Protein AF-A0A9P5Q6V9-F1 (afdb_monomer_lite)

pLDDT: mean 72.34, std 12.86, range [39.91, 92.19]

Organism: NCBI:txid206335

Sequence (128 aa):
MSLYDLALVHREAVENLRNISFVQNYEKWVAAPLNGGGLNVMTPAPLKKNDGWMFLNQVVAGIEQFNLGEELLGFWEYLLPVYPDHTFALNKLRGGYVLDGFSGIRPTRMASIEKALKGIREGQPLVL

Secondary structure (DSSP, 8-state):
--HHHHHHHHHHHHHHHSSHHHHHHHHHHHTS--SS-TTGGGS----TT----EEEE-GGGTGGG-B-SS-B-----------TTTEEEEEEETTEEEEE-TTS--HHHHHHHHHHHHHHHTT-----

Structure (mmCIF, N/CA/C/O backbone):
data_AF-A0A9P5Q6V9-F1
#
_entry.id   AF-A0A9P5Q6V9-F1
#
loop_
_atom_site.group_PDB
_atom_site.id
_atom_site.type_symbol
_atom_site.label_atom_id
_atom_site.label_alt_id
_atom_site.label_comp_id
_atom_site.label_asym_id
_atom_site.label_entity_id
_atom_site.label_seq_id
_atom_site.pdbx_PDB_ins_code
_atom_site.Cartn_x
_atom_site.Cartn_y
_atom_site.Cartn_z
_atom_site.occupancy
_atom_site.B_iso_or_equiv
_atom_site.auth_seq_id
_atom_site.auth_comp_id
_atom_site.auth_asym_id
_atom_site.auth_atom_id
_atom_site.pdbx_PDB_model_num
ATOM 1 N N . MET A 1 1 ? -1.144 4.670 -18.187 1.00 72.25 1 MET A N 1
ATOM 2 C CA . MET A 1 1 ? -2.016 3.667 -17.538 1.00 72.25 1 MET A CA 1
ATOM 3 C C . MET A 1 1 ? -3.085 4.424 -16.775 1.00 72.25 1 MET A C 1
ATOM 5 O O . MET A 1 1 ? -2.731 5.410 -16.137 1.00 72.25 1 MET A O 1
ATOM 9 N N . SER A 1 2 ? -4.360 4.054 -16.886 1.00 80.56 2 SER A N 1
ATOM 10 C CA . SER A 1 2 ? -5.405 4.706 -16.087 1.00 80.56 2 SER A CA 1
ATOM 11 C C . SER A 1 2 ? -5.383 4.200 -14.637 1.00 80.56 2 SER A C 1
ATOM 13 O O . SER A 1 2 ? -4.841 3.130 -14.355 1.00 80.56 2 SER A O 1
ATOM 15 N N . LEU A 1 3 ? -5.995 4.944 -13.706 1.00 79.62 3 LEU A N 1
ATOM 16 C CA . LEU A 1 3 ? -6.190 4.463 -12.328 1.00 79.62 3 LEU A CA 1
ATOM 17 C C . LEU A 1 3 ? -7.020 3.173 -12.285 1.00 79.62 3 LEU A C 1
ATOM 19 O O . LEU A 1 3 ? -6.804 2.328 -11.421 1.00 79.62 3 LEU A O 1
ATOM 23 N N . TYR A 1 4 ? -7.948 3.019 -13.231 1.00 83.19 4 TYR A N 1
ATOM 24 C CA . TYR A 1 4 ? -8.753 1.814 -13.375 1.00 83.19 4 TYR A CA 1
ATOM 25 C C . TYR A 1 4 ? -7.891 0.602 -13.749 1.00 83.19 4 TYR A C 1
ATOM 27 O O . TYR A 1 4 ? -7.959 -0.421 -13.072 1.00 83.19 4 TYR A O 1
ATOM 35 N N . ASP A 1 5 ? -7.023 0.739 -14.756 1.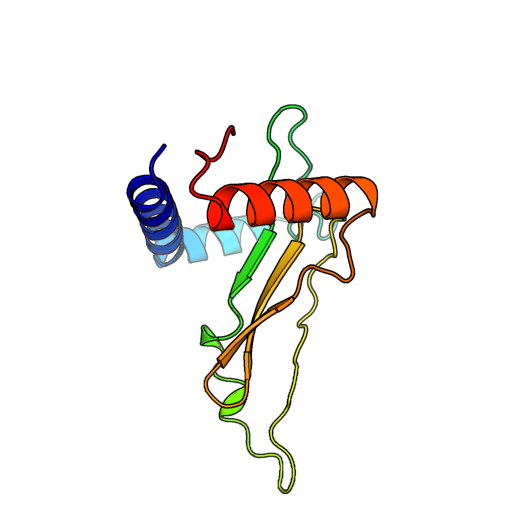00 86.00 5 ASP A N 1
ATOM 36 C CA . ASP A 1 5 ? -6.117 -0.341 -15.170 1.00 86.00 5 ASP A CA 1
ATOM 37 C C . ASP A 1 5 ? -5.178 -0.737 -14.024 1.00 86.00 5 ASP A C 1
ATOM 39 O O . ASP A 1 5 ? -4.970 -1.920 -13.765 1.00 86.00 5 ASP A O 1
ATOM 43 N N . LEU A 1 6 ? -4.657 0.252 -13.287 1.00 82.69 6 LEU A N 1
ATOM 44 C CA . LEU A 1 6 ? -3.805 0.006 -12.124 1.00 82.69 6 LEU A CA 1
ATOM 45 C C . LEU A 1 6 ? -4.550 -0.772 -11.028 1.00 82.69 6 LEU A C 1
ATOM 47 O O . LEU A 1 6 ? -3.997 -1.706 -10.447 1.00 82.69 6 LEU A O 1
ATOM 51 N N . ALA A 1 7 ? -5.811 -0.422 -10.762 1.00 84.12 7 ALA A N 1
ATOM 52 C CA . ALA A 1 7 ? -6.642 -1.129 -9.792 1.00 84.12 7 ALA A CA 1
ATOM 53 C C . ALA A 1 7 ? -6.926 -2.580 -10.216 1.00 84.12 7 ALA A C 1
ATOM 55 O O . ALA A 1 7 ? -6.942 -3.470 -9.364 1.00 84.12 7 ALA A O 1
ATOM 56 N N . LEU A 1 8 ? -7.112 -2.834 -11.516 1.00 89.00 8 LEU A N 1
ATOM 57 C CA . LEU A 1 8 ? -7.272 -4.189 -12.048 1.00 89.00 8 LEU A CA 1
ATOM 58 C C . LEU A 1 8 ? -5.997 -5.019 -11.887 1.00 89.00 8 LEU A C 1
ATOM 60 O O . LEU A 1 8 ? -6.074 -6.122 -11.348 1.00 89.00 8 LEU A O 1
ATOM 64 N N . VAL A 1 9 ? -4.837 -4.472 -12.265 1.00 87.38 9 VAL A N 1
ATOM 65 C CA . VAL A 1 9 ? -3.533 -5.138 -12.087 1.00 87.38 9 VAL A CA 1
ATOM 66 C C . VAL A 1 9 ? -3.297 -5.474 -10.614 1.00 87.38 9 VAL A C 1
ATOM 68 O O . VAL A 1 9 ? -2.902 -6.590 -10.280 1.00 87.38 9 VAL A O 1
ATOM 71 N N . HIS A 1 10 ? -3.592 -4.535 -9.710 1.00 84.56 10 HIS A N 1
ATOM 72 C CA . HIS A 1 10 ? -3.467 -4.771 -8.274 1.00 84.56 10 HIS A CA 1
ATOM 73 C C . HIS A 1 10 ? -4.427 -5.867 -7.785 1.00 84.56 10 HIS A C 1
ATOM 75 O O . HIS A 1 10 ? -4.039 -6.720 -6.987 1.00 84.56 10 HIS A O 1
ATOM 81 N N . ARG A 1 11 ? -5.682 -5.874 -8.254 1.00 85.88 11 ARG A N 1
ATOM 82 C CA . ARG A 1 11 ? -6.656 -6.914 -7.897 1.00 85.88 11 ARG A CA 1
ATOM 83 C C . ARG A 1 11 ? -6.190 -8.292 -8.355 1.00 85.88 11 ARG A C 1
ATOM 85 O O . ARG A 1 11 ? -6.207 -9.219 -7.554 1.00 85.88 11 ARG A O 1
ATOM 92 N N . GLU A 1 12 ? -5.756 -8.417 -9.603 1.00 89.38 12 GLU A N 1
ATOM 93 C CA . GLU A 1 12 ? -5.250 -9.673 -10.158 1.00 89.38 12 GLU A CA 1
ATOM 94 C C . GLU A 1 12 ? -4.044 -10.192 -9.364 1.00 89.38 12 GLU A C 1
ATOM 96 O O . GLU A 1 12 ? -4.012 -11.362 -8.983 1.00 89.38 12 GLU A O 1
ATOM 101 N N . ALA A 1 13 ? -3.094 -9.313 -9.028 1.00 83.50 13 ALA A N 1
ATOM 102 C CA . ALA A 1 13 ? -1.950 -9.671 -8.196 1.00 83.50 13 ALA A CA 1
ATOM 103 C C . ALA A 1 13 ? -2.383 -10.229 -6.829 1.00 83.50 13 ALA A C 1
ATOM 105 O O . ALA A 1 13 ? -1.870 -11.258 -6.401 1.00 83.50 13 ALA A O 1
ATOM 106 N N . VAL A 1 14 ? -3.357 -9.602 -6.160 1.00 82.75 14 VAL A N 1
ATOM 107 C CA . VAL A 1 14 ? -3.872 -10.080 -4.865 1.00 82.75 14 VAL A CA 1
ATOM 108 C C . VAL A 1 14 ? -4.564 -11.439 -4.990 1.00 82.75 14 VAL A C 1
ATOM 110 O O . VAL A 1 14 ? -4.300 -12.326 -4.180 1.00 82.75 14 VAL A O 1
ATOM 113 N N . GLU A 1 15 ? -5.429 -11.627 -5.986 1.00 85.31 15 GLU A N 1
ATOM 114 C CA . GLU A 1 15 ? -6.138 -12.901 -6.191 1.00 85.31 15 GLU A CA 1
ATOM 115 C C . GLU A 1 15 ? -5.165 -14.049 -6.503 1.00 85.31 15 GLU A C 1
ATOM 117 O O . GLU A 1 15 ? -5.295 -15.150 -5.965 1.00 85.31 15 GLU A O 1
ATOM 122 N N . ASN A 1 16 ? -4.115 -13.774 -7.281 1.00 82.69 16 ASN A N 1
ATOM 123 C CA . ASN A 1 16 ? -3.064 -14.745 -7.587 1.00 82.69 16 ASN A CA 1
ATOM 124 C C . ASN A 1 16 ? -2.244 -15.167 -6.356 1.00 82.69 16 ASN A C 1
ATOM 126 O O . ASN A 1 16 ? -1.676 -16.258 -6.350 1.00 82.69 16 ASN A O 1
ATOM 130 N N . LEU A 1 17 ? -2.187 -14.340 -5.309 1.00 78.69 17 LEU A N 1
ATOM 131 C CA . LEU A 1 17 ? -1.525 -14.677 -4.042 1.00 78.69 17 LEU A CA 1
ATOM 132 C C . LEU A 1 17 ? -2.468 -15.390 -3.062 1.00 78.69 17 LEU A C 1
ATOM 134 O O . LEU A 1 17 ? -2.016 -16.150 -2.207 1.00 78.69 17 LEU A O 1
ATOM 138 N N . ARG A 1 18 ? -3.783 -15.183 -3.188 1.00 77.31 18 ARG A N 1
ATOM 139 C CA . ARG A 1 18 ? -4.828 -15.761 -2.324 1.00 77.31 18 ARG A CA 1
ATOM 140 C C . ARG A 1 18 ? -5.274 -17.158 -2.758 1.00 77.31 18 ARG A C 1
ATOM 142 O O . ARG A 1 18 ? -6.419 -17.541 -2.532 1.00 77.31 18 ARG A O 1
ATOM 149 N N . ASN A 1 19 ? -4.381 -17.948 -3.350 1.00 84.50 19 ASN A N 1
ATOM 150 C CA . ASN A 1 19 ? -4.662 -19.350 -3.648 1.00 84.50 19 ASN A CA 1
ATOM 151 C C . ASN A 1 19 ? -3.790 -20.292 -2.810 1.00 84.50 19 ASN A C 1
ATOM 153 O O . ASN A 1 19 ? -2.629 -20.013 -2.505 1.00 84.50 19 ASN A O 1
ATOM 157 N N . ILE A 1 20 ? -4.383 -21.429 -2.433 1.00 79.50 20 ILE A N 1
ATOM 158 C CA . ILE A 1 20 ? -3.768 -22.423 -1.543 1.00 79.50 20 ILE A CA 1
ATOM 159 C C . ILE A 1 20 ? -2.432 -22.916 -2.111 1.00 79.50 20 ILE A C 1
ATOM 161 O O . ILE A 1 20 ? -1.468 -23.073 -1.367 1.00 79.50 20 ILE A O 1
ATOM 165 N N . SER A 1 21 ? -2.350 -23.117 -3.426 1.00 81.94 21 SER A N 1
ATOM 166 C CA . SER A 1 21 ? -1.138 -23.613 -4.081 1.00 81.94 21 SER A CA 1
ATOM 167 C C . SER A 1 21 ? 0.035 -22.642 -3.958 1.00 81.94 21 SER A C 1
ATOM 169 O O . SER A 1 21 ? 1.149 -23.073 -3.668 1.00 81.94 21 SER A O 1
ATOM 171 N N . PHE A 1 22 ? -0.197 -21.341 -4.138 1.00 80.62 22 PHE A N 1
ATOM 172 C CA . PHE A 1 22 ? 0.817 -20.308 -3.964 1.00 80.62 22 PHE A CA 1
ATOM 173 C C . PHE A 1 22 ? 1.332 -20.305 -2.525 1.00 80.62 22 PHE A C 1
ATOM 175 O O . PHE A 1 22 ? 2.539 -20.397 -2.318 1.00 80.62 22 PHE A O 1
ATOM 182 N N . VAL A 1 23 ? 0.429 -20.286 -1.538 1.00 79.44 23 VAL A N 1
ATOM 183 C CA . VAL A 1 23 ? 0.788 -20.281 -0.108 1.00 79.44 23 VAL A CA 1
ATOM 184 C C . VAL A 1 23 ? 1.604 -21.522 0.267 1.00 79.44 23 VAL A C 1
ATOM 186 O O . VAL A 1 23 ? 2.666 -21.396 0.871 1.00 79.44 23 VAL A O 1
ATOM 189 N N . GLN A 1 24 ? 1.168 -22.712 -0.152 1.00 79.75 24 GLN A N 1
ATOM 190 C CA . GLN A 1 24 ? 1.877 -23.969 0.116 1.00 79.75 24 GLN A CA 1
ATOM 191 C C . GLN A 1 24 ? 3.259 -24.025 -0.547 1.00 79.75 24 GLN A C 1
ATOM 193 O O . GLN A 1 24 ? 4.208 -24.558 0.026 1.00 79.75 24 GLN A O 1
ATOM 198 N N . ASN A 1 25 ? 3.389 -23.506 -1.769 1.00 77.62 25 ASN A N 1
ATOM 199 C CA . ASN A 1 25 ? 4.676 -23.456 -2.461 1.00 77.62 25 ASN A CA 1
ATOM 200 C C . ASN A 1 25 ? 5.617 -22.429 -1.828 1.00 77.62 25 ASN A C 1
ATOM 202 O O . ASN A 1 25 ? 6.809 -22.699 -1.695 1.00 77.62 25 ASN A O 1
ATOM 206 N N . TYR A 1 26 ? 5.082 -21.285 -1.403 1.00 75.25 26 TYR A N 1
ATOM 207 C CA . TYR A 1 26 ? 5.834 -20.264 -0.687 1.00 75.25 26 TYR A CA 1
ATOM 208 C C . TYR A 1 26 ? 6.365 -20.793 0.648 1.00 75.25 26 TYR A C 1
ATOM 210 O O . TYR A 1 26 ? 7.552 -20.653 0.922 1.00 75.25 26 TYR A O 1
ATOM 218 N N . GLU A 1 27 ? 5.537 -21.476 1.440 1.00 73.31 27 GLU A N 1
ATOM 219 C CA . GLU A 1 27 ? 5.955 -22.098 2.703 1.00 73.31 27 GLU A CA 1
ATOM 220 C C . GLU A 1 27 ? 7.106 -23.090 2.494 1.00 73.31 27 GLU A C 1
ATOM 222 O O . GLU A 1 27 ? 8.120 -23.012 3.183 1.00 73.31 27 GLU A O 1
ATOM 227 N N . LYS A 1 28 ? 7.001 -23.973 1.491 1.00 74.50 28 LYS A N 1
ATOM 228 C CA . LYS A 1 28 ? 8.073 -24.920 1.138 1.00 74.50 28 LYS A CA 1
ATOM 229 C C . LYS A 1 28 ? 9.358 -24.219 0.706 1.00 74.50 28 LYS A C 1
ATOM 231 O O . LYS A 1 28 ? 10.444 -24.694 1.022 1.00 74.50 28 LYS A O 1
ATOM 236 N N . TRP A 1 29 ? 9.237 -23.117 -0.032 1.00 70.62 29 TRP A N 1
ATOM 237 C CA . TRP A 1 29 ? 10.378 -22.322 -0.475 1.00 70.62 29 TRP A CA 1
ATOM 238 C C . TRP A 1 29 ? 11.063 -21.606 0.697 1.00 70.62 29 TRP A C 1
ATOM 240 O O . TRP A 1 29 ? 12.286 -21.641 0.791 1.00 70.62 29 TRP A O 1
ATOM 250 N N . VAL A 1 30 ? 10.292 -21.029 1.626 1.00 65.56 30 VAL A N 1
ATOM 251 C CA . VAL A 1 30 ? 10.815 -20.381 2.843 1.00 65.56 30 VAL A CA 1
ATOM 252 C C . VAL A 1 30 ? 11.417 -21.398 3.817 1.00 65.56 30 VAL A C 1
ATOM 254 O O . VAL A 1 30 ? 12.437 -21.117 4.440 1.00 65.56 30 VAL A O 1
ATOM 257 N N . ALA A 1 31 ? 10.808 -22.578 3.950 1.00 60.00 31 ALA A N 1
ATOM 258 C CA . ALA A 1 31 ? 11.273 -23.653 4.825 1.00 60.00 31 ALA A CA 1
ATOM 259 C C . ALA A 1 31 ? 12.477 -24.428 4.260 1.00 60.00 31 ALA A C 1
ATOM 261 O O . ALA A 1 31 ? 13.045 -25.271 4.959 1.00 60.00 31 ALA A O 1
ATOM 262 N N . ALA A 1 32 ? 12.879 -24.167 3.010 1.00 57.59 32 ALA A N 1
ATOM 263 C CA . ALA A 1 32 ? 14.097 -24.736 2.457 1.00 57.59 32 ALA A CA 1
ATOM 264 C C . ALA A 1 32 ? 15.295 -24.273 3.309 1.00 57.59 32 ALA A C 1
ATOM 266 O O . ALA A 1 32 ? 15.390 -23.080 3.607 1.00 57.59 32 ALA A O 1
ATOM 267 N N . PRO A 1 33 ? 16.213 -25.173 3.717 1.00 50.12 33 PRO A N 1
ATOM 268 C CA . PRO A 1 33 ? 17.366 -24.801 4.525 1.00 50.12 33 PRO A CA 1
ATOM 269 C C . PRO A 1 33 ? 18.186 -23.751 3.776 1.00 50.12 33 PRO A C 1
ATOM 271 O O . PRO A 1 33 ? 18.897 -24.050 2.814 1.00 50.12 33 PRO A O 1
ATOM 274 N N . LEU A 1 34 ? 18.051 -22.495 4.194 1.00 54.16 34 LEU A N 1
ATOM 275 C CA . LEU A 1 34 ? 18.878 -21.401 3.721 1.00 54.16 34 LEU A CA 1
ATOM 276 C C . LEU A 1 34 ? 20.308 -21.741 4.140 1.00 54.16 34 LEU A C 1
ATOM 278 O O . LEU A 1 34 ? 20.649 -21.638 5.317 1.00 54.16 34 LEU A O 1
ATOM 282 N N . ASN A 1 35 ? 21.134 -22.168 3.184 1.00 46.81 35 ASN A N 1
ATOM 283 C CA . ASN A 1 35 ? 22.579 -22.319 3.337 1.00 46.81 35 ASN A CA 1
ATOM 284 C C . ASN A 1 35 ? 23.217 -20.952 3.673 1.00 46.81 35 ASN A C 1
ATOM 286 O O . ASN A 1 35 ? 23.834 -20.317 2.823 1.00 46.81 35 AS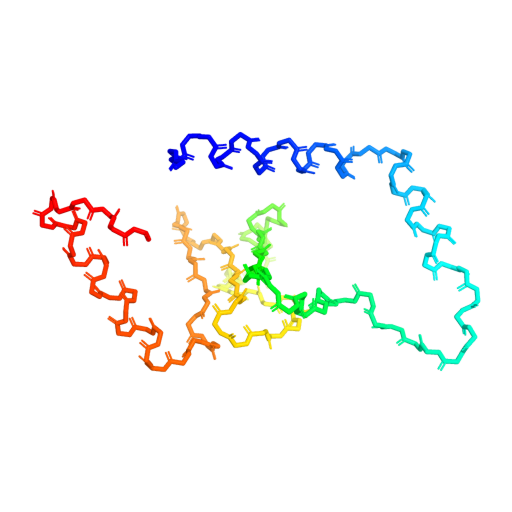N A O 1
ATOM 290 N N . GLY A 1 36 ? 23.053 -20.489 4.915 1.00 42.91 36 GLY A N 1
ATOM 291 C CA . GLY A 1 36 ? 23.794 -19.369 5.495 1.00 42.91 36 GLY A CA 1
ATOM 292 C C . GLY A 1 36 ? 23.257 -17.955 5.248 1.00 42.91 36 GLY A C 1
ATOM 293 O O . GLY A 1 36 ? 24.045 -17.017 5.295 1.00 42.91 36 GLY A O 1
ATOM 294 N N . GLY A 1 37 ? 21.957 -17.747 5.020 1.00 39.91 37 GLY A N 1
ATOM 295 C CA . GLY A 1 37 ? 21.412 -16.394 4.825 1.00 39.91 37 GLY A CA 1
ATOM 296 C C . GLY A 1 37 ? 19.986 -16.254 5.330 1.00 39.91 37 GLY A C 1
ATOM 297 O O . GLY A 1 37 ? 19.048 -16.410 4.559 1.00 39.91 37 GLY A O 1
ATOM 298 N N . GLY A 1 38 ? 19.826 -15.989 6.627 1.00 42.06 38 GLY A N 1
ATOM 299 C CA . GLY A 1 38 ? 18.522 -15.783 7.252 1.00 42.06 38 GLY A CA 1
ATOM 300 C C . GLY A 1 38 ? 17.712 -14.653 6.606 1.00 42.06 38 GLY A C 1
ATOM 301 O O . GLY A 1 38 ? 18.261 -13.659 6.146 1.00 42.06 38 GLY A O 1
ATOM 302 N N . LEU A 1 39 ? 16.392 -14.836 6.591 1.00 44.62 39 LEU A N 1
ATOM 303 C CA . LEU A 1 39 ? 15.360 -13.792 6.573 1.00 44.62 39 LEU A CA 1
ATOM 304 C C . LEU A 1 39 ? 15.505 -12.599 5.595 1.00 44.62 39 LEU A C 1
ATOM 306 O O . LEU A 1 39 ? 14.951 -11.537 5.853 1.00 44.62 39 LEU A O 1
ATOM 310 N N . ASN A 1 40 ? 16.132 -12.757 4.427 1.00 45.06 40 ASN A N 1
ATOM 311 C CA . ASN A 1 40 ? 16.122 -11.728 3.366 1.00 45.06 40 ASN A CA 1
ATOM 312 C C . ASN A 1 40 ? 14.805 -11.681 2.553 1.00 45.06 40 ASN A C 1
ATOM 314 O O . ASN A 1 40 ? 14.736 -11.041 1.509 1.00 45.06 40 ASN A O 1
ATOM 318 N N . VAL A 1 41 ? 13.757 -12.373 3.010 1.00 49.47 41 VAL A N 1
ATOM 319 C CA . VAL A 1 41 ? 12.470 -12.513 2.302 1.00 49.47 41 VAL A CA 1
ATOM 320 C C . VAL A 1 41 ? 11.531 -11.327 2.554 1.00 49.47 41 VAL A C 1
ATOM 322 O O . VAL A 1 41 ? 10.589 -11.103 1.802 1.00 49.47 41 VAL A O 1
ATOM 325 N N . MET A 1 42 ? 11.790 -10.534 3.593 1.00 50.41 42 MET A N 1
ATOM 326 C CA . MET A 1 42 ? 10.874 -9.471 4.015 1.00 50.41 42 MET A CA 1
ATOM 327 C C . MET A 1 42 ? 11.039 -8.174 3.240 1.00 50.41 42 MET A C 1
ATOM 329 O O . MET A 1 42 ? 10.256 -7.249 3.463 1.00 50.41 42 MET A O 1
ATOM 333 N N . THR A 1 43 ? 11.985 -8.113 2.298 1.00 50.91 43 THR A N 1
ATOM 334 C CA . THR A 1 43 ? 12.002 -6.966 1.418 1.00 50.91 43 THR A CA 1
ATOM 335 C C . THR A 1 43 ? 12.319 -7.214 -0.031 1.00 50.91 43 THR A C 1
ATOM 337 O O . THR A 1 43 ? 13.286 -7.914 -0.333 1.00 50.91 43 THR A O 1
ATOM 340 N N . PRO A 1 44 ? 11.555 -6.586 -0.951 1.00 52.44 44 PRO A N 1
ATOM 341 C CA . PRO A 1 44 ? 11.980 -6.501 -2.329 1.00 52.44 44 PRO A CA 1
ATOM 342 C C . PRO A 1 44 ? 13.371 -5.870 -2.322 1.00 52.44 44 PRO A C 1
ATOM 344 O O . PRO A 1 44 ? 13.535 -4.698 -1.979 1.00 52.44 44 PRO A O 1
ATOM 347 N N . ALA A 1 45 ? 14.396 -6.651 -2.666 1.00 52.34 45 ALA A N 1
ATOM 348 C CA . ALA A 1 45 ? 15.662 -6.059 -3.044 1.00 52.34 45 ALA A CA 1
ATOM 349 C C . ALA A 1 45 ? 15.328 -5.063 -4.162 1.00 52.34 45 ALA A C 1
ATOM 351 O O . ALA A 1 45 ? 14.624 -5.462 -5.098 1.00 52.34 45 ALA A O 1
ATOM 352 N N . PRO A 1 46 ? 15.753 -3.791 -4.077 1.00 51.72 46 PRO A N 1
ATOM 353 C CA . PRO A 1 46 ? 15.506 -2.841 -5.145 1.00 51.72 46 PRO A CA 1
ATOM 354 C C . PRO A 1 46 ? 16.120 -3.422 -6.417 1.00 51.72 46 PRO A C 1
ATOM 356 O O . PRO A 1 46 ? 17.340 -3.441 -6.600 1.00 51.72 46 PRO A O 1
ATOM 359 N N . LEU A 1 47 ? 15.272 -3.979 -7.284 1.00 55.53 47 LEU A N 1
ATOM 360 C CA . LEU A 1 47 ? 15.688 -4.393 -8.609 1.00 55.53 47 LEU A CA 1
ATOM 361 C C . LEU A 1 47 ? 16.175 -3.101 -9.250 1.00 55.53 47 LEU A C 1
ATOM 363 O O . LEU A 1 47 ? 15.414 -2.141 -9.306 1.00 55.53 47 LEU A O 1
ATOM 367 N N . LYS A 1 48 ? 17.437 -3.057 -9.696 1.00 53.69 48 LYS A N 1
ATOM 368 C CA . LYS A 1 48 ? 18.159 -1.852 -10.171 1.00 53.69 48 LYS A CA 1
ATOM 369 C C . LYS A 1 48 ? 17.443 -1.019 -11.261 1.00 53.69 48 LYS A C 1
ATOM 371 O O . LYS A 1 48 ? 18.022 -0.063 -11.763 1.00 53.69 48 LYS A O 1
ATOM 376 N N . LYS A 1 49 ? 16.233 -1.399 -11.674 1.00 55.72 49 LYS A N 1
ATOM 377 C CA . LYS A 1 49 ? 15.415 -0.782 -12.719 1.00 55.72 49 LYS A CA 1
ATOM 378 C C . LYS A 1 49 ? 13.922 -0.651 -12.371 1.00 55.72 49 LYS A C 1
ATOM 380 O O . LYS A 1 49 ? 13.201 -0.088 -13.184 1.00 55.72 49 LYS A O 1
ATOM 385 N N . ASN A 1 50 ? 13.465 -1.135 -11.210 1.00 59.03 50 ASN A N 1
ATOM 386 C CA . ASN A 1 50 ? 12.057 -1.067 -10.810 1.00 59.03 50 ASN A CA 1
ATOM 387 C C . ASN A 1 50 ? 11.926 -0.305 -9.486 1.00 59.03 50 ASN A C 1
ATOM 389 O O . ASN A 1 50 ? 12.445 -0.749 -8.462 1.00 59.03 50 ASN A O 1
ATOM 393 N N . ASP A 1 51 ? 11.215 0.822 -9.524 1.00 66.81 51 ASP A N 1
ATOM 394 C CA . ASP A 1 51 ? 10.817 1.602 -8.347 1.00 66.81 51 ASP A CA 1
ATOM 395 C C . ASP A 1 51 ? 9.672 0.855 -7.645 1.00 66.81 51 ASP A C 1
ATOM 397 O O . ASP A 1 51 ? 8.505 0.981 -8.012 1.00 66.81 51 ASP A O 1
ATOM 401 N N . GLY A 1 52 ? 10.015 -0.052 -6.730 1.00 69.69 52 GLY A N 1
ATOM 402 C CA . GLY A 1 52 ? 9.048 -0.899 -6.033 1.00 69.69 52 GLY A CA 1
ATOM 403 C C . GLY A 1 52 ? 8.470 -0.192 -4.815 1.00 69.69 52 GLY A C 1
ATOM 404 O O . GLY A 1 52 ? 9.226 0.253 -3.958 1.00 69.69 52 GLY A O 1
ATOM 405 N N . TRP A 1 53 ? 7.143 -0.121 -4.722 1.00 75.81 53 TRP A N 1
ATOM 406 C CA . TRP A 1 53 ? 6.442 0.463 -3.579 1.00 75.81 53 TRP A CA 1
ATOM 407 C C . TRP A 1 53 ? 5.847 -0.652 -2.718 1.00 75.81 53 TRP A C 1
ATOM 409 O O . TRP A 1 53 ? 5.225 -1.587 -3.221 1.00 75.81 53 TRP A O 1
ATOM 419 N N . MET A 1 54 ? 6.046 -0.547 -1.412 1.00 76.19 54 MET A N 1
ATOM 420 C CA . MET A 1 54 ? 5.436 -1.381 -0.392 1.00 76.19 54 MET A CA 1
ATOM 421 C C . MET A 1 54 ? 4.196 -0.687 0.154 1.00 76.19 54 MET A C 1
ATOM 423 O O . MET A 1 54 ? 4.259 0.416 0.696 1.00 76.19 54 MET A O 1
ATOM 427 N N . PHE A 1 55 ? 3.062 -1.363 0.023 1.00 78.94 55 PHE A N 1
ATOM 428 C CA . PHE A 1 55 ? 1.786 -0.889 0.528 1.00 78.94 55 PHE A CA 1
ATOM 429 C C . PHE A 1 55 ? 1.196 -1.921 1.484 1.00 78.94 55 PHE A C 1
ATOM 431 O O . PHE A 1 55 ? 0.951 -3.065 1.098 1.00 78.94 55 PHE A O 1
ATOM 438 N N . LEU A 1 56 ? 0.947 -1.515 2.726 1.00 78.94 56 LEU A N 1
ATOM 439 C CA . LEU A 1 56 ? 0.272 -2.332 3.723 1.00 78.94 56 LEU A CA 1
ATOM 440 C C . LEU A 1 56 ? -1.154 -1.836 3.924 1.00 78.94 56 LEU A C 1
ATOM 442 O O . LEU A 1 56 ? -1.383 -0.734 4.410 1.00 78.94 56 LEU A O 1
ATOM 446 N N . ASN A 1 57 ? -2.132 -2.682 3.616 1.00 81.50 57 ASN A N 1
ATOM 447 C CA . ASN A 1 57 ? -3.526 -2.390 3.917 1.00 81.50 57 ASN A CA 1
ATOM 448 C C . ASN A 1 57 ? -3.920 -2.980 5.278 1.00 81.50 57 ASN A C 1
ATOM 450 O O . ASN A 1 57 ? -4.238 -4.165 5.374 1.00 81.50 57 ASN A O 1
ATOM 454 N N . GLN A 1 58 ? -3.930 -2.149 6.318 1.00 78.88 58 GLN A N 1
ATOM 455 C CA . GLN A 1 58 ? -4.260 -2.564 7.685 1.00 78.88 58 GLN A CA 1
ATOM 456 C C . GLN A 1 58 ? -5.758 -2.484 7.984 1.00 78.88 58 GLN A C 1
ATOM 458 O O . GLN A 1 58 ? -6.220 -3.060 8.965 1.00 78.88 58 GLN A O 1
ATOM 463 N N . VAL A 1 59 ? -6.546 -1.864 7.102 1.00 81.00 59 VAL A N 1
ATOM 464 C CA . VAL A 1 59 ? -8.013 -1.821 7.215 1.00 81.00 59 VAL A CA 1
ATOM 465 C C . VAL A 1 59 ? -8.604 -3.229 7.271 1.00 81.00 59 VAL A C 1
ATOM 467 O O . VAL A 1 59 ? -9.564 -3.476 7.994 1.00 81.00 59 VAL A O 1
ATOM 470 N N . VAL A 1 60 ? -8.013 -4.175 6.535 1.00 79.06 60 VAL A N 1
ATOM 471 C CA . VAL A 1 60 ? -8.476 -5.571 6.492 1.00 79.06 60 VAL A CA 1
ATOM 472 C C . VAL A 1 60 ? -8.327 -6.267 7.848 1.00 79.06 60 VAL A C 1
ATOM 474 O O . VAL A 1 60 ? -9.086 -7.186 8.139 1.00 79.06 60 VAL A O 1
ATOM 477 N N . ALA A 1 61 ? -7.390 -5.825 8.691 1.00 74.88 61 ALA A N 1
ATOM 478 C CA . ALA A 1 61 ? -7.196 -6.392 10.022 1.00 74.88 61 ALA A CA 1
ATOM 479 C C . ALA A 1 61 ? -8.279 -5.955 11.029 1.00 74.88 61 ALA A C 1
ATOM 481 O O . ALA A 1 61 ? -8.355 -6.536 12.107 1.00 74.88 61 ALA A O 1
ATOM 482 N N . GLY A 1 62 ? -9.118 -4.962 10.695 1.00 76.06 62 GLY A N 1
ATOM 483 C CA . GLY A 1 62 ? -10.248 -4.547 11.533 1.00 76.06 62 GLY A CA 1
ATOM 484 C C . GLY A 1 62 ? -9.830 -3.996 12.897 1.00 76.06 62 GLY A C 1
ATOM 485 O O . GLY A 1 62 ? -10.533 -4.198 13.883 1.00 76.06 62 GLY A O 1
ATOM 486 N N . ILE A 1 63 ? -8.669 -3.341 12.975 1.00 73.38 63 ILE A N 1
ATOM 487 C CA . ILE A 1 63 ? -8.065 -2.879 14.237 1.00 73.38 63 ILE A CA 1
ATOM 488 C C . ILE A 1 63 ? -8.988 -1.900 14.971 1.00 73.38 63 ILE A C 1
ATOM 490 O O . ILE A 1 63 ? -9.054 -1.906 16.197 1.00 73.38 63 ILE A O 1
ATOM 494 N N . GLU A 1 64 ? -9.784 -1.129 14.230 1.00 72.75 64 GLU A N 1
ATOM 495 C CA . GLU A 1 64 ? -10.777 -0.217 14.792 1.00 72.75 64 GLU A CA 1
ATOM 4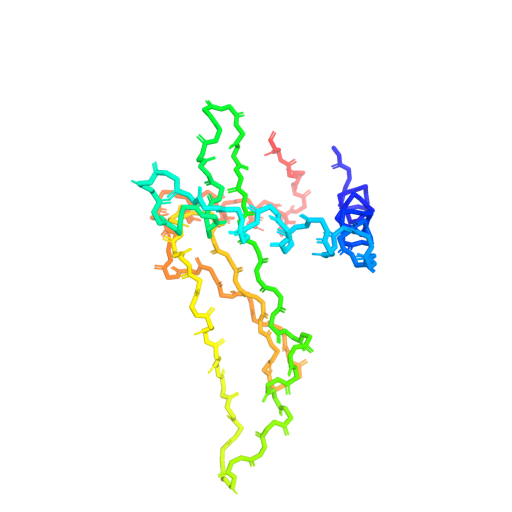96 C C . GLU A 1 64 ? -11.914 -0.928 15.544 1.00 72.75 64 GLU A C 1
ATOM 498 O O . GLU A 1 64 ? -12.718 -0.273 16.198 1.00 72.75 64 GLU A O 1
ATOM 503 N N . GLN A 1 65 ? -12.027 -2.252 15.424 1.00 74.88 65 GLN A N 1
ATOM 504 C CA . GLN A 1 65 ? -13.043 -3.060 16.100 1.00 74.88 65 GLN A CA 1
ATOM 505 C C . GLN A 1 65 ? -12.564 -3.569 17.464 1.00 74.88 65 GLN A C 1
ATOM 507 O O . GLN A 1 65 ? -13.370 -4.064 18.253 1.00 74.88 65 GLN A O 1
ATOM 512 N N . PHE A 1 66 ? -11.267 -3.449 17.764 1.00 73.00 66 PHE A N 1
ATOM 513 C CA . PHE A 1 66 ? -10.727 -3.849 19.055 1.00 73.00 66 PHE A CA 1
ATOM 514 C C . PHE A 1 66 ? -11.099 -2.810 20.112 1.00 73.00 66 PHE A C 1
ATOM 516 O O . PHE A 1 66 ? -10.607 -1.682 20.112 1.00 73.00 66 PHE A O 1
ATOM 523 N N . ASN A 1 67 ? -11.972 -3.213 21.032 1.00 69.81 67 ASN A N 1
ATOM 524 C CA . ASN A 1 67 ? -12.325 -2.424 22.201 1.00 69.81 67 ASN A CA 1
ATOM 525 C C . ASN A 1 67 ? -11.441 -2.842 23.385 1.00 69.81 67 ASN A C 1
ATOM 527 O O . ASN A 1 67 ? -11.620 -3.930 23.932 1.00 69.81 67 ASN A O 1
ATOM 531 N N . LEU A 1 68 ? -10.494 -1.984 23.774 1.00 75.12 68 LEU A N 1
ATOM 532 C CA . LEU A 1 68 ? -9.613 -2.199 24.931 1.00 75.12 68 LEU A CA 1
ATOM 533 C C . LEU A 1 68 ? -10.137 -1.560 26.229 1.00 75.12 68 LEU A C 1
ATOM 535 O O . LEU A 1 68 ? -9.392 -1.434 27.196 1.00 75.12 68 LEU A O 1
ATOM 539 N N . GLY A 1 69 ? -11.414 -1.179 26.274 1.00 71.00 69 GLY A N 1
ATOM 540 C CA . GLY A 1 69 ? -12.094 -0.717 27.483 1.00 71.00 69 GLY A CA 1
ATOM 541 C C . GLY A 1 69 ? -12.483 0.755 27.438 1.00 71.00 69 GLY A C 1
ATOM 542 O O . GLY A 1 69 ? -13.630 1.059 27.745 1.00 71.00 69 GLY A O 1
ATOM 543 N N . GLU A 1 70 ? -11.584 1.660 27.031 1.00 64.44 70 GLU A N 1
ATOM 544 C CA . GLU A 1 70 ? -11.862 3.110 27.107 1.00 64.44 70 GLU A CA 1
ATOM 545 C C . GLU A 1 70 ? -11.387 3.937 25.899 1.00 64.44 70 GLU A C 1
ATOM 547 O O . GLU A 1 70 ? -11.924 5.017 25.658 1.00 64.44 70 GLU A O 1
ATOM 552 N N . GLU A 1 71 ? -10.481 3.424 25.060 1.00 59.41 71 GLU A N 1
ATOM 553 C CA . GLU A 1 71 ? -10.052 4.107 23.835 1.00 59.41 71 GLU A CA 1
ATOM 554 C C . GLU A 1 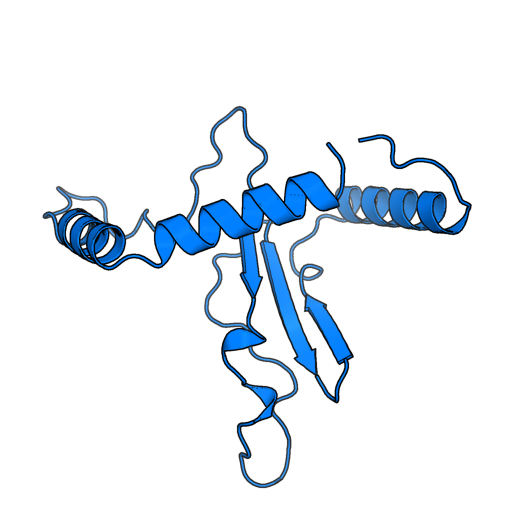71 ? -9.970 3.138 22.650 1.00 59.41 71 GLU A C 1
ATOM 556 O O . GLU A 1 71 ? -9.440 2.030 22.749 1.00 59.41 71 GLU A O 1
ATOM 561 N N . LEU A 1 72 ? -10.502 3.568 21.502 1.00 59.19 72 LEU A N 1
ATOM 562 C CA . LEU A 1 72 ? -10.249 2.906 20.225 1.00 59.19 72 LEU A CA 1
ATOM 563 C C . LEU A 1 72 ? -8.772 3.092 19.877 1.00 59.19 72 LEU A C 1
ATOM 565 O O . LEU A 1 72 ? -8.302 4.232 19.828 1.00 59.19 72 LEU A O 1
ATOM 569 N N . LEU A 1 73 ? -8.065 1.994 19.592 1.00 61.12 73 LEU A N 1
ATOM 570 C CA . LEU A 1 73 ? -6.696 2.030 19.077 1.00 61.12 73 LEU A CA 1
ATOM 571 C C . LEU A 1 73 ? -6.652 2.912 17.822 1.00 61.12 73 LEU A C 1
ATOM 573 O O . LEU A 1 73 ? -7.164 2.560 16.761 1.00 61.12 73 LEU A O 1
ATOM 577 N N . GLY A 1 74 ? -6.079 4.104 17.987 1.00 56.66 74 GLY A N 1
ATOM 578 C CA . GLY A 1 74 ? -6.057 5.152 16.973 1.00 56.66 74 GLY A CA 1
ATOM 579 C C . GLY A 1 74 ? -4.977 4.966 15.913 1.00 56.66 74 GLY A C 1
ATOM 580 O O . GLY A 1 74 ? -4.940 5.737 14.964 1.00 56.66 74 GLY A O 1
ATOM 581 N N . PHE A 1 75 ? -4.081 3.994 16.072 1.00 61.72 75 PHE A N 1
ATOM 582 C CA . PHE A 1 75 ? -3.052 3.680 15.091 1.00 61.72 75 PHE A CA 1
ATOM 583 C C . PHE A 1 75 ? -2.377 2.354 15.449 1.00 61.72 75 PHE A C 1
ATOM 585 O O . PHE A 1 75 ? -2.111 2.098 16.622 1.00 61.72 75 PHE A O 1
ATOM 592 N N . TRP A 1 76 ? -2.081 1.520 14.458 1.00 61.50 76 TRP A N 1
ATOM 593 C CA . TRP A 1 76 ? -1.278 0.315 14.650 1.00 61.50 76 TRP A CA 1
ATOM 594 C C . TRP A 1 76 ? -0.332 0.184 13.475 1.00 61.50 76 TRP A C 1
ATOM 596 O O . TRP A 1 76 ? -0.782 0.035 12.349 1.00 61.50 76 TRP A O 1
ATOM 606 N N . GLU A 1 77 ? 0.968 0.200 13.723 1.00 62.00 77 GLU A N 1
ATOM 607 C CA . GLU A 1 77 ? 1.980 -0.034 12.698 1.00 62.00 77 GLU A CA 1
ATOM 608 C C . GLU A 1 77 ? 2.601 -1.407 12.963 1.00 62.00 77 GLU A C 1
ATOM 610 O O . GLU A 1 77 ? 3.359 -1.594 13.914 1.00 62.00 77 GLU A O 1
ATOM 615 N N . TYR A 1 78 ? 2.226 -2.416 12.172 1.00 56.88 78 TYR A N 1
ATOM 616 C CA . TYR A 1 78 ? 2.804 -3.748 12.330 1.00 56.88 78 TYR A CA 1
ATOM 617 C C . TYR A 1 78 ? 4.073 -3.862 11.491 1.00 56.88 78 TYR A C 1
ATOM 619 O O . TYR A 1 78 ? 3.963 -4.022 10.280 1.00 56.88 78 TYR A O 1
ATOM 627 N N . LEU A 1 79 ? 5.242 -3.821 12.144 1.00 56.00 79 LEU A N 1
ATOM 628 C CA . LEU A 1 79 ? 6.511 -4.425 11.696 1.00 56.00 79 LEU A CA 1
ATOM 629 C C . LEU A 1 79 ? 6.784 -4.356 10.180 1.00 56.00 79 LEU A C 1
ATOM 631 O O . LEU A 1 79 ? 7.194 -5.346 9.569 1.00 56.00 79 LEU A O 1
ATOM 635 N N . LEU A 1 80 ? 6.575 -3.197 9.556 1.00 59.50 80 LEU A N 1
ATOM 636 C CA . LEU A 1 80 ? 7.023 -3.003 8.186 1.00 59.50 80 LEU A CA 1
ATOM 637 C C . LEU A 1 80 ? 8.500 -2.640 8.215 1.00 59.50 80 LEU A C 1
ATOM 639 O O . LEU A 1 80 ? 8.891 -1.727 8.947 1.00 59.50 80 LEU A O 1
ATOM 643 N N . PRO A 1 81 ? 9.342 -3.301 7.409 1.00 61.06 81 PRO A N 1
ATOM 644 C CA . PRO A 1 81 ? 10.638 -2.730 7.133 1.00 61.06 81 PRO A CA 1
ATOM 645 C C . PRO A 1 81 ? 10.395 -1.408 6.389 1.00 61.06 81 PRO A C 1
ATOM 647 O O . PRO A 1 81 ? 9.805 -1.383 5.310 1.00 61.06 81 PRO A O 1
ATOM 650 N N . VAL A 1 82 ? 10.785 -0.295 7.010 1.00 66.81 82 VAL A N 1
ATOM 651 C CA . VAL A 1 82 ? 10.569 1.047 6.460 1.00 66.81 82 VAL A CA 1
ATOM 652 C C . VAL A 1 82 ? 11.582 1.288 5.346 1.00 66.81 82 VAL A C 1
ATOM 654 O O . VAL A 1 82 ? 12.774 1.459 5.600 1.00 66.81 82 VAL A O 1
ATOM 657 N N . TYR A 1 83 ? 11.102 1.311 4.103 1.00 72.06 83 TYR A N 1
ATOM 658 C CA . TYR A 1 83 ? 11.875 1.728 2.934 1.00 72.06 83 TYR A CA 1
ATOM 659 C C . TYR A 1 83 ? 11.581 3.197 2.654 1.00 72.06 83 TYR A C 1
ATOM 661 O O . TYR A 1 83 ? 10.446 3.507 2.265 1.00 72.06 83 TYR A O 1
ATOM 669 N N . PRO A 1 84 ? 12.568 4.100 2.828 1.00 75.44 84 PRO A N 1
ATOM 670 C CA . PRO A 1 84 ? 12.359 5.519 2.601 1.00 75.44 84 PRO A CA 1
ATOM 671 C C . PRO A 1 84 ? 11.795 5.786 1.208 1.00 75.44 84 PRO A C 1
ATOM 673 O O . PRO A 1 84 ? 12.267 5.192 0.242 1.00 75.44 84 PRO A O 1
ATOM 676 N N . ASP A 1 85 ? 10.809 6.674 1.108 1.00 75.00 85 ASP A N 1
ATOM 677 C CA . ASP A 1 85 ? 10.003 7.004 -0.086 1.00 75.00 85 ASP A CA 1
ATOM 678 C C . ASP A 1 85 ? 9.088 5.911 -0.655 1.00 75.00 85 ASP A C 1
ATOM 680 O O . ASP A 1 85 ? 8.317 6.212 -1.563 1.00 75.00 85 ASP A O 1
ATOM 684 N N . HIS A 1 86 ? 9.158 4.672 -0.168 1.00 77.19 86 HIS A N 1
ATOM 685 C CA . HIS A 1 86 ? 8.525 3.531 -0.838 1.00 77.19 86 HIS A CA 1
ATOM 686 C C . HIS A 1 86 ? 7.557 2.761 0.052 1.00 77.19 86 HIS A C 1
ATOM 688 O O . HIS A 1 86 ? 6.980 1.795 -0.423 1.00 77.19 86 HIS A O 1
ATOM 694 N N . THR A 1 87 ? 7.369 3.139 1.317 1.00 77.44 87 THR A N 1
ATOM 695 C CA . THR A 1 87 ? 6.510 2.395 2.253 1.00 77.44 87 THR A CA 1
ATOM 696 C C . THR A 1 87 ? 5.323 3.232 2.687 1.00 77.44 87 THR A C 1
ATOM 698 O O . THR A 1 87 ? 5.494 4.354 3.156 1.00 77.44 87 THR A O 1
ATOM 701 N N . PHE A 1 88 ? 4.127 2.667 2.537 1.00 79.75 88 PHE A N 1
ATOM 702 C CA . PHE A 1 88 ? 2.869 3.282 2.939 1.00 79.75 88 PHE A CA 1
ATOM 703 C C . PHE A 1 88 ? 1.990 2.250 3.639 1.00 79.75 88 PHE A C 1
ATOM 705 O O . PHE A 1 88 ? 1.861 1.115 3.182 1.00 79.75 88 PHE A O 1
ATOM 712 N N . ALA A 1 89 ? 1.334 2.660 4.711 1.00 80.88 89 ALA A N 1
ATOM 713 C CA . ALA A 1 89 ? 0.334 1.909 5.437 1.00 80.88 89 ALA A CA 1
ATOM 714 C C . ALA A 1 89 ? -1.018 2.627 5.349 1.00 80.88 89 ALA A C 1
ATOM 716 O O . ALA A 1 89 ? -1.124 3.832 5.556 1.00 80.88 89 ALA A O 1
ATOM 717 N N . LEU A 1 90 ? -2.079 1.892 5.034 1.00 83.75 90 LEU A N 1
ATOM 718 C CA . LEU A 1 90 ? -3.445 2.397 5.044 1.00 83.75 90 LEU A CA 1
ATOM 719 C C . LEU A 1 90 ? -4.159 1.906 6.298 1.00 83.75 90 LEU A C 1
ATOM 721 O O . LEU A 1 90 ? -4.376 0.705 6.466 1.00 83.75 90 LEU A O 1
ATOM 725 N N . ASN A 1 91 ? -4.586 2.856 7.119 1.00 81.25 91 ASN A N 1
ATOM 726 C CA . ASN A 1 91 ? -5.361 2.635 8.330 1.00 81.25 91 ASN A CA 1
ATOM 727 C C . ASN A 1 91 ? -6.770 3.209 8.193 1.00 81.25 91 ASN A C 1
ATOM 729 O O . ASN A 1 91 ? -7.017 4.127 7.407 1.00 81.25 91 ASN A O 1
ATOM 733 N N . LYS A 1 92 ? -7.702 2.680 8.987 1.00 80.12 92 LYS A N 1
ATOM 734 C CA . LYS A 1 92 ? -9.061 3.210 9.106 1.00 80.12 92 LYS A CA 1
ATOM 735 C C . LYS A 1 92 ? -9.279 3.708 10.521 1.00 80.12 92 LYS A C 1
ATOM 737 O O . LYS A 1 92 ? -9.165 2.941 11.467 1.00 80.12 92 LYS A O 1
ATOM 742 N N . LEU A 1 93 ? -9.610 4.986 10.654 1.00 75.12 93 LEU A N 1
ATOM 743 C CA . LEU A 1 93 ? -9.730 5.674 11.934 1.00 75.12 93 LEU A CA 1
ATOM 744 C C . LEU A 1 93 ? -10.992 6.519 11.951 1.00 75.12 93 LEU A C 1
ATOM 746 O O . LEU A 1 93 ? -11.183 7.370 11.085 1.00 75.12 93 LEU A O 1
ATOM 750 N N . ARG A 1 94 ? -11.858 6.290 12.946 1.00 73.69 94 ARG A N 1
ATOM 751 C CA . ARG A 1 94 ? -13.085 7.080 13.179 1.00 73.69 94 ARG A CA 1
ATOM 752 C C . ARG A 1 94 ? -13.951 7.259 11.917 1.00 73.69 94 ARG A C 1
ATOM 754 O O . ARG A 1 94 ? -14.496 8.328 11.673 1.00 73.69 94 ARG A O 1
ATOM 761 N N . GLY A 1 95 ? -14.051 6.212 11.095 1.00 76.00 95 GLY A N 1
ATOM 762 C CA . GLY A 1 95 ? -14.823 6.223 9.843 1.00 76.00 95 GLY A CA 1
ATOM 763 C C . GLY A 1 95 ? -14.103 6.824 8.627 1.00 76.00 95 GLY A C 1
ATOM 764 O O . GLY A 1 95 ? -14.628 6.727 7.522 1.00 76.00 95 GLY A O 1
ATOM 765 N N . GLY A 1 96 ? -12.906 7.389 8.801 1.00 83.00 96 GLY A N 1
ATOM 766 C CA . GLY A 1 96 ? -12.035 7.855 7.722 1.00 83.00 96 GLY A CA 1
ATOM 767 C C . GLY A 1 96 ? -10.895 6.886 7.409 1.00 83.00 96 GLY A C 1
ATOM 768 O O . GLY A 1 96 ? -10.629 5.949 8.162 1.00 83.00 96 GLY A O 1
ATOM 769 N N . TYR A 1 97 ? -10.203 7.142 6.299 1.00 85.44 97 TYR A N 1
ATOM 770 C CA . TYR A 1 97 ? -8.981 6.441 5.913 1.00 85.44 97 TYR A CA 1
ATOM 771 C C . TYR A 1 97 ? -7.782 7.366 6.088 1.00 85.44 97 TYR A C 1
ATOM 773 O O . TYR A 1 97 ? -7.821 8.520 5.662 1.00 85.44 97 TYR A O 1
ATOM 781 N N . VAL A 1 98 ? -6.716 6.848 6.687 1.00 81.31 98 VAL A N 1
ATOM 782 C CA . VAL A 1 98 ? -5.444 7.548 6.853 1.00 81.31 98 VAL A CA 1
ATOM 783 C C . VAL A 1 98 ? -4.373 6.748 6.138 1.00 81.31 98 VAL A C 1
ATOM 785 O O . VAL A 1 98 ? -4.133 5.587 6.464 1.00 81.31 98 VAL A O 1
ATOM 788 N N . LEU A 1 99 ? -3.754 7.376 5.143 1.00 80.62 99 LEU A N 1
ATOM 789 C CA . LEU A 1 99 ? -2.556 6.858 4.505 1.00 80.62 99 LEU A CA 1
ATOM 790 C C . LEU A 1 99 ? -1.351 7.375 5.288 1.00 80.62 99 LEU A C 1
ATOM 792 O O . LEU A 1 99 ? -1.006 8.553 5.186 1.00 80.62 99 LEU A O 1
ATOM 796 N N . ASP A 1 100 ? -0.733 6.504 6.069 1.00 75.25 100 ASP A N 1
ATOM 797 C CA . ASP A 1 100 ? 0.534 6.782 6.719 1.00 75.25 100 ASP A CA 1
ATOM 798 C C . ASP A 1 100 ? 1.692 6.316 5.838 1.00 75.25 100 ASP A C 1
ATOM 800 O O . ASP A 1 100 ? 1.940 5.130 5.670 1.00 75.25 100 ASP A O 1
ATOM 804 N N . GLY A 1 101 ? 2.397 7.261 5.238 1.00 64.69 101 GLY A N 1
ATOM 805 C CA . GLY A 1 101 ? 3.708 7.008 4.639 1.00 64.69 101 GLY A CA 1
ATOM 806 C C . GLY A 1 101 ? 4.675 8.156 4.886 1.00 64.69 101 GLY A C 1
ATOM 807 O O . GLY A 1 101 ? 5.743 8.211 4.288 1.00 64.69 101 GLY A O 1
ATOM 808 N N . PHE A 1 102 ? 4.302 9.118 5.734 1.00 61.06 102 PHE A N 1
ATOM 809 C CA . PHE A 1 102 ? 5.009 10.395 5.846 1.00 61.06 102 PHE A CA 1
ATOM 810 C C . PHE A 1 102 ? 6.215 10.325 6.789 1.00 61.06 102 PHE A C 1
ATOM 812 O O . PHE A 1 102 ? 7.089 11.184 6.714 1.00 61.06 102 PHE A O 1
ATOM 819 N N . SER A 1 103 ? 6.312 9.283 7.616 1.00 57.56 103 SER A N 1
ATOM 820 C CA . SER A 1 103 ? 7.446 9.016 8.511 1.00 57.56 103 SER A CA 1
ATOM 821 C C . SER A 1 103 ? 8.725 8.584 7.773 1.00 57.56 103 SER A C 1
ATOM 823 O O . SER A 1 103 ? 9.812 8.672 8.342 1.00 57.56 103 SER A O 1
ATOM 825 N N . GLY A 1 104 ? 8.626 8.176 6.498 1.00 68.56 104 GLY A N 1
ATOM 826 C CA . GLY A 1 104 ? 9.754 7.683 5.695 1.00 68.56 104 GLY A CA 1
ATOM 827 C C . GLY A 1 104 ? 10.034 8.438 4.391 1.00 68.56 104 GLY A C 1
ATOM 828 O O . GLY A 1 104 ? 10.964 8.068 3.675 1.00 68.56 104 GLY A O 1
ATOM 829 N N . ILE A 1 105 ? 9.262 9.469 4.034 1.00 76.56 105 ILE A N 1
ATOM 830 C CA . ILE A 1 105 ? 9.459 10.191 2.765 1.00 76.56 105 ILE A CA 1
ATOM 831 C C . ILE A 1 105 ? 10.489 11.310 2.932 1.00 76.56 105 ILE A C 1
ATOM 833 O O . ILE A 1 105 ? 10.374 12.180 3.794 1.00 76.56 105 ILE A O 1
ATOM 837 N N . ARG A 1 106 ? 11.491 11.332 2.052 1.00 82.50 106 ARG A N 1
ATOM 838 C CA . ARG A 1 106 ? 12.495 12.393 1.982 1.00 82.50 106 ARG A CA 1
ATOM 839 C C . ARG A 1 106 ? 11.837 13.726 1.602 1.00 82.50 106 ARG A C 1
ATOM 841 O O . ARG A 1 106 ? 10.979 13.748 0.715 1.00 82.50 106 ARG A O 1
ATOM 848 N N . PRO A 1 107 ? 12.300 14.866 2.148 1.00 85.31 107 PRO A N 1
ATOM 849 C CA . PRO A 1 107 ? 11.712 16.179 1.858 1.00 85.31 107 PRO A CA 1
ATOM 850 C C . PRO A 1 107 ? 11.607 16.514 0.361 1.00 85.31 107 PRO A C 1
ATOM 852 O O . PRO A 1 107 ? 10.627 17.103 -0.086 1.00 85.31 107 PRO A O 1
ATOM 855 N N . THR A 1 108 ? 12.586 16.093 -0.444 1.00 84.44 108 THR A N 1
ATOM 856 C CA . THR A 1 108 ? 12.590 16.304 -1.901 1.00 84.44 108 THR A CA 1
ATOM 857 C C . THR A 1 108 ? 11.469 15.546 -2.614 1.00 84.44 108 THR A C 1
ATOM 859 O O . THR A 1 108 ? 10.846 16.068 -3.544 1.00 84.44 108 THR A O 1
ATOM 862 N N . ARG A 1 109 ? 11.178 14.320 -2.168 1.00 82.44 109 ARG A N 1
ATOM 863 C CA . ARG A 1 109 ? 10.063 13.520 -2.675 1.00 82.44 109 ARG A CA 1
ATOM 864 C C . ARG A 1 109 ? 8.733 14.102 -2.198 1.00 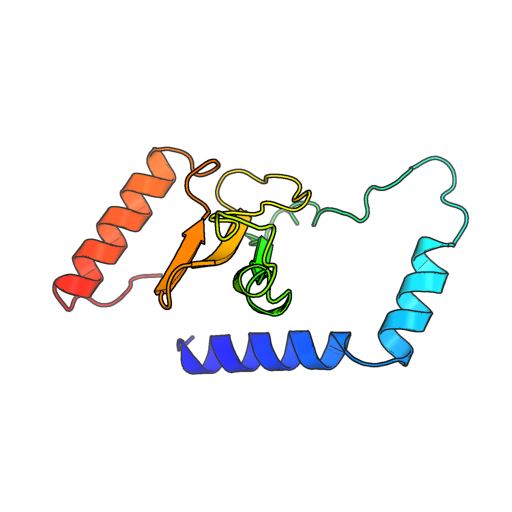82.44 109 ARG A C 1
ATOM 866 O O . ARG A 1 109 ? 7.819 14.207 -3.012 1.00 82.44 109 ARG A O 1
ATOM 873 N N . MET A 1 110 ? 8.656 14.566 -0.948 1.00 85.12 110 MET A N 1
ATOM 874 C CA . MET A 1 110 ? 7.463 15.234 -0.415 1.00 85.12 110 MET A CA 1
ATOM 875 C C . MET A 1 110 ? 7.077 16.462 -1.243 1.00 85.12 110 MET A C 1
ATOM 877 O O . MET A 1 110 ? 5.949 16.549 -1.718 1.00 85.12 110 MET A O 1
ATOM 881 N N . ALA A 1 111 ? 8.036 17.345 -1.529 1.00 87.75 111 ALA A N 1
ATOM 882 C CA . ALA A 1 111 ? 7.800 18.527 -2.358 1.00 87.75 111 ALA A CA 1
ATOM 883 C C . ALA A 1 111 ? 7.269 18.170 -3.762 1.00 87.75 111 ALA A C 1
ATOM 885 O O . ALA A 1 111 ? 6.442 18.885 -4.331 1.00 87.75 111 ALA A O 1
ATOM 886 N N . SER A 1 112 ? 7.718 17.042 -4.324 1.00 84.88 112 SER A N 1
ATOM 887 C CA . SER A 1 112 ? 7.232 16.544 -5.617 1.00 84.88 112 SER A CA 1
ATOM 888 C C . SER A 1 112 ? 5.788 16.036 -5.531 1.00 84.88 112 SER A C 1
ATOM 890 O O . SER A 1 112 ? 4.982 16.342 -6.411 1.00 84.88 112 SER A O 1
ATOM 892 N N . ILE A 1 113 ? 5.443 15.311 -4.459 1.00 84.56 113 ILE A N 1
ATOM 893 C CA . ILE A 1 113 ? 4.075 14.846 -4.177 1.00 84.56 113 ILE A CA 1
ATOM 894 C C . ILE A 1 113 ? 3.138 16.043 -3.991 1.00 84.56 113 ILE A C 1
ATOM 896 O O . ILE A 1 113 ? 2.095 16.112 -4.635 1.00 84.56 113 ILE A O 1
ATOM 900 N N . GLU A 1 114 ? 3.521 17.020 -3.169 1.00 87.81 114 GLU A N 1
ATOM 901 C CA . GLU A 1 114 ? 2.733 18.233 -2.923 1.00 87.81 114 GLU A CA 1
ATOM 902 C C . GLU A 1 114 ? 2.479 19.021 -4.212 1.00 87.81 114 GLU A C 1
ATOM 904 O O . GLU A 1 114 ? 1.350 19.449 -4.469 1.00 87.81 114 GLU A O 1
ATOM 909 N N . LYS A 1 115 ? 3.502 19.160 -5.064 1.00 88.62 115 LYS A N 1
ATOM 910 C CA . LYS A 1 115 ? 3.370 19.796 -6.379 1.00 88.62 115 LYS A CA 1
ATOM 911 C C . LYS A 1 115 ? 2.382 19.046 -7.275 1.00 88.62 115 LYS A C 1
ATOM 913 O O . LYS A 1 115 ? 1.540 19.686 -7.904 1.00 88.62 115 LYS A O 1
ATOM 918 N N . ALA A 1 116 ? 2.456 17.715 -7.324 1.00 86.19 116 ALA A N 1
ATOM 919 C CA . ALA A 1 116 ? 1.528 16.900 -8.105 1.00 86.19 116 ALA A CA 1
ATOM 920 C C . ALA A 1 116 ? 0.085 17.019 -7.582 1.00 86.19 116 ALA A C 1
ATOM 922 O O . ALA A 1 116 ? -0.836 17.251 -8.362 1.00 86.19 116 ALA A O 1
ATOM 923 N N . LEU A 1 117 ? -0.112 16.948 -6.260 1.00 85.44 117 LEU A N 1
ATOM 924 C CA . LEU A 1 117 ? -1.422 17.121 -5.621 1.00 85.44 117 LEU A CA 1
ATOM 925 C C . LEU A 1 117 ? -2.022 18.501 -5.900 1.00 85.44 117 LEU A C 1
ATOM 927 O O . LEU A 1 117 ? -3.223 18.609 -6.154 1.00 85.44 117 LEU A O 1
ATOM 931 N N . LYS A 1 118 ? -1.198 19.553 -5.880 1.00 90.44 118 LYS A N 1
ATOM 932 C CA . LYS A 1 118 ? -1.617 20.903 -6.266 1.00 90.44 118 LYS A CA 1
ATOM 933 C C . LYS A 1 118 ? -2.072 20.943 -7.727 1.00 90.44 118 LYS A C 1
ATOM 935 O O . LYS A 1 118 ? -3.164 21.432 -7.989 1.00 90.44 118 LYS A O 1
ATOM 940 N N . GLY A 1 119 ? -1.299 20.356 -8.643 1.00 86.75 119 GLY A N 1
ATOM 941 C CA . GLY A 1 119 ? -1.671 20.262 -10.058 1.00 86.75 119 GLY A CA 1
ATOM 942 C C . GLY A 1 119 ? -3.019 19.566 -10.271 1.00 86.75 119 GLY A C 1
ATOM 943 O O . GLY A 1 119 ? -3.873 20.098 -10.973 1.00 86.75 119 GLY A O 1
ATOM 944 N N . ILE A 1 120 ? -3.262 18.442 -9.586 1.00 84.81 120 ILE A N 1
ATOM 945 C CA . ILE A 1 120 ? -4.549 17.723 -9.645 1.00 84.81 120 ILE A CA 1
ATOM 946 C C . ILE A 1 120 ? -5.705 18.616 -9.181 1.00 84.81 120 ILE A C 1
ATOM 948 O O . ILE A 1 120 ? -6.744 18.669 -9.837 1.00 84.81 120 ILE A O 1
ATOM 952 N N . ARG A 1 121 ? -5.535 19.336 -8.062 1.00 85.75 121 ARG A N 1
ATOM 953 C CA . ARG A 1 121 ? -6.558 20.263 -7.540 1.00 85.75 121 ARG A CA 1
ATOM 954 C C . ARG A 1 121 ? -6.862 21.402 -8.511 1.00 85.75 121 ARG A C 1
ATOM 956 O O . ARG A 1 121 ? -7.985 21.8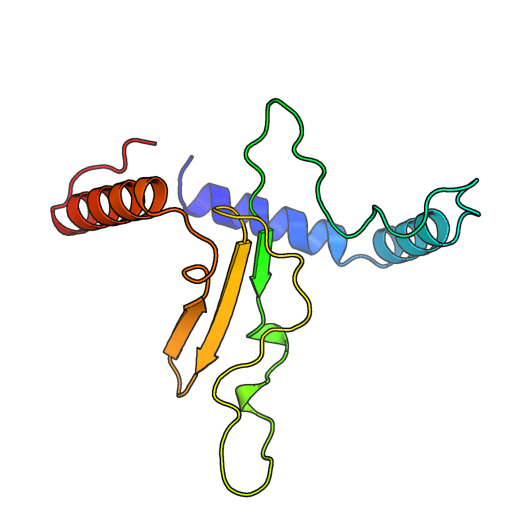88 -8.542 1.00 85.75 121 ARG A O 1
ATOM 963 N N . GLU A 1 122 ? -5.874 21.804 -9.299 1.00 92.19 122 GLU A N 1
ATOM 964 C CA . GLU A 1 122 ? -5.981 22.840 -10.327 1.00 92.19 122 GLU A CA 1
ATOM 965 C C . GLU A 1 122 ? -6.469 22.291 -11.683 1.00 92.19 122 GLU A C 1
ATOM 967 O O . GLU A 1 122 ? -6.543 23.037 -12.657 1.00 92.19 122 GLU A O 1
ATOM 972 N N . GLY A 1 123 ? -6.815 21.000 -11.767 1.00 84.62 123 GLY A N 1
ATOM 973 C CA . GLY A 1 123 ? -7.292 20.357 -12.995 1.00 84.62 123 GLY A CA 1
ATOM 974 C C . GLY A 1 123 ? -6.193 20.074 -14.022 1.00 84.62 123 GLY A C 1
ATOM 975 O O . GLY A 1 123 ? -6.493 19.778 -15.179 1.00 84.62 123 GLY A O 1
ATOM 976 N N . GLN A 1 124 ? -4.922 20.161 -13.626 1.00 82.81 124 GLN A N 1
ATOM 977 C CA . GLN A 1 124 ? -3.797 19.813 -14.486 1.00 82.81 124 GLN A CA 1
ATOM 978 C C . GLN A 1 124 ? -3.657 18.287 -14.585 1.00 82.81 124 GLN A C 1
ATOM 980 O O . GLN A 1 124 ? -3.852 17.577 -13.593 1.00 82.81 124 GLN A O 1
ATOM 985 N N . PRO A 1 125 ? -3.297 17.755 -15.764 1.00 71.31 125 PRO A N 1
ATOM 986 C CA . PRO A 1 125 ? -3.048 16.332 -15.915 1.00 71.31 125 PRO A CA 1
ATOM 987 C C . PRO A 1 125 ? -1.842 15.903 -15.070 1.00 71.31 125 PRO A C 1
ATOM 989 O O . PRO A 1 125 ? -0.823 16.592 -15.016 1.00 71.31 125 PRO A O 1
ATOM 992 N N . LEU A 1 126 ? -1.949 14.731 -14.440 1.00 63.06 126 LEU A N 1
ATOM 993 C CA . LEU A 1 126 ? -0.817 14.046 -13.817 1.00 63.06 126 LEU A CA 1
ATOM 994 C C . LEU A 1 126 ? 0.211 13.713 -14.906 1.00 63.06 126 LEU A C 1
ATOM 996 O O . LEU A 1 126 ? 0.004 12.799 -15.703 1.00 63.06 126 LEU A O 1
ATOM 1000 N N . VAL A 1 127 ? 1.305 14.471 -14.951 1.00 56.75 127 VAL A N 1
ATOM 1001 C CA . VAL A 1 127 ? 2.477 14.122 -15.756 1.00 56.75 127 VAL A CA 1
ATOM 1002 C C . VAL A 1 127 ? 3.273 13.104 -14.943 1.00 56.75 127 VAL A C 1
ATOM 1004 O O . VAL A 1 127 ? 3.912 13.472 -13.957 1.00 56.75 127 VAL A O 1
ATOM 1007 N N . LEU A 1 128 ? 3.124 11.828 -15.306 1.00 48.03 128 LEU A N 1
ATOM 1008 C CA . LEU A 1 128 ? 3.862 10.694 -14.741 1.00 48.03 128 LEU A CA 1
ATOM 1009 C C . LEU A 1 128 ? 5.255 10.586 -15.366 1.00 48.03 128 LEU A C 1
ATOM 1011 O O . LEU A 1 128 ? 5.341 10.727 -16.608 1.00 48.03 128 LEU A O 1
#

Radius of gyration: 18.28 Å; chains: 1; bounding box: 39×48×45 Å

Foldseek 3Di:
DDPVVVVVVVVVVVVVCPDPVNVVVVVVVQPPPDPPDPDPPQDDPPPVPDLAAAEAECVVVVQQVDDPDPDRPQDDDPDRPQDAPRYWYWDAGPNDIDIDNVVRYDPVVVVVVVVQVVCVVVVHDRPD